Protein AF-A0AA95HSY9-F1 (afdb_monomer_lite)

Radius of gyration: 14.53 Å; chains: 1; bounding box: 32×36×43 Å

pLDDT: mean 90.53, std 13.63, range [50.28, 98.69]

Secondary structure (DSSP, 8-state):
--HHHHHHHHTS-PEEEETTEEEETTTTEEEEGGG--TTT-HHHHHHHHHHHHHTTPPEEE-SSSEEEETTEEEE-SSHHHHHHHHHHHHHHHHHHHHHHHHHHHH-

Foldseek 3Di:
DDLQVLCCCPQQVWDCPDPQWTARPVVRDIAGVVNQDQLVDVVNLVVSVVSVVVVVWDWDAPQFFWIETHPQIAGHRGDSNRSSRSSSSVVVVVVVVVVVVVVVVVD

Sequence (107 aa):
MTKTDAIARRILGWKLNRWDRWFDYEKGVFINDSEFQPEQNLLHAMLIVERLEKLGYAFSSNGGSEAAFNQFRGTGENLPEAITNAAYAIIENDSVVASATLWRKLS

Structure (mmCIF, N/CA/C/O backbone):
data_AF-A0AA95HSY9-F1
#
_entry.id   AF-A0AA95HSY9-F1
#
loop_
_atom_site.group_PDB
_atom_site.id
_atom_site.type_symbol
_atom_site.label_atom_id
_atom_site.label_alt_id
_atom_site.label_comp_id
_atom_site.label_asym_id
_atom_site.label_entity_id
_atom_site.label_seq_id
_atom_site.pdbx_PDB_ins_code
_atom_site.Cartn_x
_atom_site.Cartn_y
_atom_site.Cartn_z
_atom_site.occupancy
_atom_site.B_iso_or_equiv
_atom_site.auth_seq_id
_atom_site.auth_comp_id
_atom_site.auth_asym_id
_atom_site.auth_atom_id
_atom_site.pdbx_PDB_model_num
ATOM 1 N N . MET A 1 1 ? 13.832 -0.091 7.363 1.00 64.88 1 MET A N 1
ATOM 2 C CA . MET A 1 1 ? 12.771 -0.384 6.378 1.00 64.88 1 MET A CA 1
ATOM 3 C C . MET A 1 1 ? 11.854 0.819 6.373 1.00 64.88 1 MET A C 1
ATOM 5 O O . MET A 1 1 ? 11.410 1.208 7.446 1.00 64.88 1 MET A O 1
ATOM 9 N N . THR A 1 2 ? 11.679 1.470 5.226 1.00 90.69 2 THR A N 1
ATOM 10 C CA . THR A 1 2 ? 10.742 2.596 5.097 1.00 90.69 2 THR A CA 1
ATOM 11 C C . THR A 1 2 ? 9.305 2.073 5.089 1.00 90.69 2 THR A C 1
ATOM 13 O O . THR A 1 2 ? 9.079 0.878 4.878 1.00 90.69 2 THR A O 1
ATOM 16 N N . LYS A 1 3 ? 8.326 2.961 5.291 1.00 93.75 3 LYS A N 1
ATOM 17 C CA . LYS A 1 3 ? 6.899 2.625 5.186 1.00 93.75 3 LYS A CA 1
ATOM 18 C C . LYS A 1 3 ? 6.574 1.985 3.833 1.00 93.75 3 LYS A C 1
ATOM 20 O O . LYS A 1 3 ? 5.981 0.910 3.773 1.00 93.75 3 LYS A O 1
ATOM 25 N N . THR A 1 4 ? 7.072 2.599 2.761 1.00 95.19 4 THR A N 1
ATOM 26 C CA . THR A 1 4 ? 6.963 2.105 1.386 1.00 95.19 4 THR A CA 1
ATOM 27 C C . THR A 1 4 ? 7.534 0.696 1.222 1.00 95.19 4 THR A C 1
ATOM 29 O O . THR A 1 4 ? 6.850 -0.166 0.679 1.00 95.19 4 THR A O 1
ATOM 32 N N . ASP A 1 5 ? 8.739 0.420 1.737 1.00 94.12 5 ASP A N 1
ATOM 33 C CA . ASP A 1 5 ? 9.355 -0.916 1.649 1.00 94.12 5 ASP A CA 1
ATOM 34 C C . ASP A 1 5 ? 8.551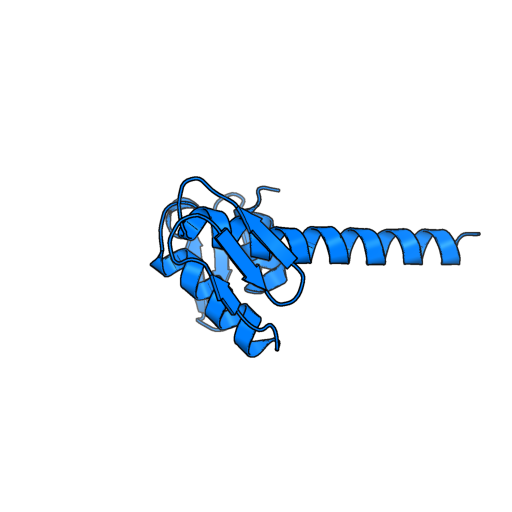 -1.970 2.430 1.00 94.12 5 ASP A C 1
ATOM 36 O O . ASP A 1 5 ? 8.354 -3.093 1.959 1.00 94.12 5 ASP A O 1
ATOM 40 N N . ALA A 1 6 ? 8.013 -1.609 3.599 1.00 94.75 6 ALA A N 1
ATOM 41 C CA . ALA A 1 6 ? 7.141 -2.500 4.360 1.00 94.75 6 ALA A CA 1
ATOM 42 C C . ALA A 1 6 ? 5.865 -2.851 3.578 1.00 94.75 6 ALA A C 1
ATOM 44 O O . ALA A 1 6 ? 5.501 -4.025 3.498 1.00 94.75 6 ALA A O 1
ATOM 45 N N . ILE A 1 7 ? 5.217 -1.857 2.967 1.00 96.69 7 ILE A N 1
ATOM 46 C CA . ILE A 1 7 ? 3.989 -2.030 2.180 1.00 96.69 7 ILE A CA 1
ATOM 47 C C . ILE A 1 7 ? 4.250 -2.852 0.917 1.00 96.69 7 ILE A C 1
ATOM 49 O O . ILE A 1 7 ? 3.540 -3.831 0.673 1.00 96.69 7 ILE A O 1
ATOM 53 N N . ALA A 1 8 ? 5.294 -2.514 0.156 1.00 95.88 8 ALA A N 1
ATOM 54 C CA . ALA A 1 8 ? 5.699 -3.250 -1.039 1.00 95.88 8 ALA A CA 1
ATOM 55 C C . ALA A 1 8 ? 5.855 -4.748 -0.744 1.00 95.88 8 ALA A C 1
ATOM 57 O O . ALA A 1 8 ? 5.375 -5.601 -1.489 1.00 95.88 8 ALA A O 1
ATOM 58 N N . A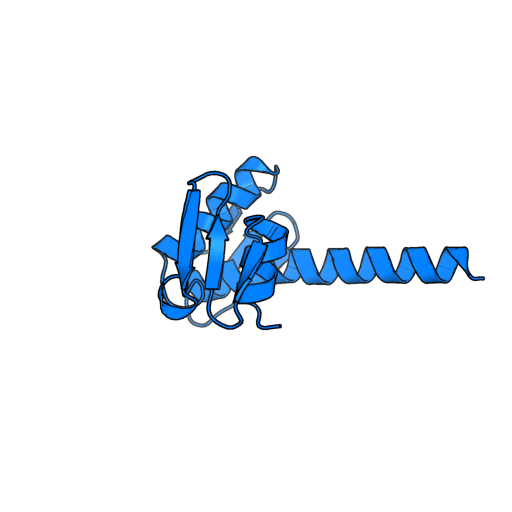RG A 1 9 ? 6.466 -5.082 0.395 1.00 94.06 9 ARG A N 1
ATOM 59 C CA . ARG A 1 9 ? 6.773 -6.471 0.743 1.00 94.06 9 ARG A CA 1
ATOM 60 C C . ARG A 1 9 ? 5.636 -7.217 1.424 1.00 94.06 9 ARG A C 1
ATOM 62 O O . ARG A 1 9 ? 5.472 -8.407 1.171 1.00 94.06 9 ARG A O 1
ATOM 69 N N . ARG A 1 10 ? 4.892 -6.566 2.320 1.00 94.81 10 ARG A N 1
ATOM 70 C CA . ARG A 1 10 ? 3.892 -7.235 3.172 1.00 94.81 10 ARG A CA 1
ATOM 71 C C . ARG A 1 10 ? 2.476 -7.171 2.618 1.00 94.81 10 ARG A C 1
ATOM 73 O O . ARG A 1 10 ? 1.713 -8.094 2.865 1.00 94.81 10 ARG A O 1
ATOM 80 N N . ILE A 1 11 ? 2.142 -6.127 1.862 1.00 95.75 11 ILE A N 1
ATOM 81 C CA . ILE A 1 11 ? 0.806 -5.953 1.277 1.00 95.75 11 ILE A CA 1
ATOM 82 C C . ILE A 1 11 ? 0.831 -6.328 -0.205 1.00 95.75 11 ILE A C 1
ATOM 84 O O . ILE A 1 11 ? 0.081 -7.205 -0.637 1.00 95.75 11 ILE A O 1
ATOM 88 N N . LEU A 1 12 ? 1.729 -5.710 -0.978 1.00 95.88 12 LEU A N 1
ATOM 89 C CA . LEU A 1 12 ? 1.830 -5.951 -2.424 1.00 95.88 12 LEU A CA 1
ATOM 90 C C . LEU A 1 12 ? 2.536 -7.276 -2.756 1.00 95.88 12 LEU A C 1
ATOM 92 O O . LEU A 1 12 ? 2.385 -7.798 -3.855 1.00 95.88 12 LEU A O 1
ATOM 96 N N . GLY A 1 13 ? 3.264 -7.860 -1.799 1.00 94.50 13 GLY A N 1
ATOM 97 C CA . GLY A 1 13 ? 3.931 -9.154 -1.964 1.00 94.50 13 GLY A CA 1
ATOM 98 C C . GLY A 1 13 ? 5.161 -9.116 -2.875 1.00 94.50 13 GLY A C 1
ATOM 99 O O . GLY A 1 13 ? 5.673 -10.168 -3.268 1.00 94.50 13 GLY A O 1
ATOM 100 N N . TRP A 1 14 ? 5.663 -7.927 -3.210 1.00 96.31 14 TRP A N 1
ATOM 101 C CA . TRP A 1 14 ? 6.880 -7.778 -3.995 1.00 96.31 14 TRP A CA 1
ATOM 102 C C . TRP A 1 14 ? 8.090 -8.215 -3.175 1.00 96.31 14 TRP A C 1
ATOM 104 O O . TRP A 1 14 ? 8.185 -7.957 -1.972 1.00 96.31 14 TRP A O 1
ATOM 114 N N . LYS A 1 15 ? 9.059 -8.874 -3.812 1.00 94.06 15 LYS A N 1
ATOM 115 C CA . LYS A 1 15 ? 10.287 -9.267 -3.107 1.00 94.06 15 LYS A CA 1
ATOM 116 C C . LYS A 1 15 ? 11.376 -8.243 -3.333 1.00 94.06 15 LYS A C 1
ATOM 118 O O . LYS A 1 15 ? 11.546 -7.742 -4.441 1.00 94.06 15 LYS A O 1
ATOM 123 N N . LEU A 1 16 ? 12.147 -7.988 -2.280 1.00 93.00 16 LEU A N 1
ATOM 124 C CA . LEU A 1 16 ? 13.370 -7.207 -2.385 1.00 93.00 16 LEU A CA 1
ATOM 125 C C . LEU A 1 16 ? 14.307 -7.893 -3.385 1.00 93.00 16 LEU A C 1
ATOM 127 O O . LEU A 1 16 ? 14.668 -9.055 -3.199 1.00 93.00 16 LEU A O 1
ATOM 131 N N . ASN A 1 17 ? 14.671 -7.176 -4.443 1.00 92.25 17 ASN A N 1
ATOM 132 C CA . ASN A 1 17 ? 15.629 -7.641 -5.437 1.00 92.25 17 ASN A CA 1
ATOM 133 C C . ASN A 1 17 ? 17.007 -7.023 -5.180 1.00 92.25 17 ASN A C 1
ATOM 135 O O . ASN A 1 17 ? 18.008 -7.735 -5.178 1.00 92.25 17 ASN A O 1
ATOM 139 N N . ARG A 1 18 ? 17.037 -5.708 -4.933 1.00 90.00 18 ARG A N 1
ATOM 140 C CA . ARG A 1 18 ? 18.211 -4.907 -4.556 1.00 90.00 18 ARG A CA 1
ATOM 141 C C . ARG A 1 18 ? 17.777 -3.793 -3.605 1.00 90.00 18 ARG A C 1
ATOM 143 O O . ARG A 1 18 ? 16.588 -3.611 -3.380 1.00 90.00 18 ARG A O 1
ATOM 150 N N . TRP A 1 19 ? 18.736 -3.061 -3.045 1.00 86.94 19 TRP A N 1
ATOM 151 C CA . TRP A 1 19 ? 18.469 -1.996 -2.071 1.00 86.94 19 TRP A CA 1
ATOM 152 C C . TRP A 1 19 ? 17.532 -0.887 -2.594 1.00 86.94 19 TRP A C 1
ATOM 154 O O . TRP A 1 19 ? 16.845 -0.276 -1.787 1.00 86.94 19 TRP A O 1
ATOM 164 N N . ASP A 1 20 ? 17.469 -0.680 -3.913 1.00 91.00 20 ASP A N 1
ATOM 165 C CA . ASP A 1 20 ? 16.675 0.336 -4.621 1.00 91.00 20 ASP A CA 1
ATOM 166 C C . ASP A 1 20 ? 15.494 -0.252 -5.414 1.00 91.00 20 ASP A C 1
ATOM 168 O O . ASP A 1 20 ? 14.932 0.417 -6.282 1.00 91.00 20 ASP A O 1
ATOM 172 N N . ARG A 1 21 ? 15.199 -1.551 -5.261 1.00 94.44 21 ARG A N 1
ATOM 173 C CA . ARG A 1 21 ? 14.373 -2.266 -6.241 1.00 94.44 21 ARG A CA 1
ATOM 174 C C . ARG A 1 21 ? 13.655 -3.478 -5.680 1.00 94.44 21 ARG A C 1
ATOM 176 O O . ARG A 1 21 ? 14.269 -4.382 -5.102 1.00 94.44 21 ARG A O 1
ATOM 183 N N . TRP A 1 22 ? 12.379 -3.581 -6.021 1.00 97.12 22 TRP A N 1
ATOM 184 C CA . TRP A 1 22 ? 11.566 -4.772 -5.808 1.00 97.12 22 TRP A CA 1
ATOM 185 C C . TRP A 1 22 ? 11.272 -5.502 -7.123 1.00 97.12 22 TRP A C 1
ATOM 187 O O . TRP A 1 22 ? 11.448 -4.962 -8.216 1.00 97.12 22 TRP A O 1
ATOM 197 N N . PHE A 1 23 ? 10.846 -6.756 -7.010 1.00 97.31 23 PHE A N 1
ATOM 198 C CA . PHE A 1 23 ? 10.333 -7.553 -8.119 1.00 97.31 23 PHE A CA 1
ATOM 199 C C . PHE A 1 23 ? 8.885 -7.962 -7.845 1.00 97.31 23 PHE A C 1
ATOM 201 O O . PHE A 1 23 ? 8.597 -8.603 -6.825 1.00 97.31 23 PHE A O 1
ATOM 208 N N . ASP A 1 24 ? 7.999 -7.593 -8.767 1.00 96.25 24 ASP A N 1
ATOM 209 C CA . ASP A 1 24 ? 6.597 -7.992 -8.793 1.00 96.25 24 ASP A CA 1
ATOM 210 C C . ASP A 1 24 ? 6.473 -9.319 -9.555 1.00 96.25 24 ASP A C 1
ATOM 212 O O . ASP A 1 24 ? 6.649 -9.371 -10.772 1.00 96.25 24 ASP A O 1
ATOM 216 N N . TYR A 1 25 ? 6.171 -10.400 -8.835 1.00 92.50 25 TYR A N 1
ATOM 217 C CA . TYR A 1 25 ? 6.016 -11.733 -9.425 1.00 92.50 25 TYR A CA 1
ATOM 218 C C . TYR A 1 25 ? 4.713 -11.908 -10.202 1.00 92.50 25 TYR A C 1
ATOM 220 O O . TYR A 1 25 ? 4.662 -12.760 -11.084 1.00 92.50 25 TYR A O 1
ATOM 228 N N . GLU A 1 26 ? 3.671 -11.140 -9.880 1.00 91.19 26 GLU A N 1
ATOM 229 C CA . GLU A 1 26 ? 2.390 -11.220 -10.584 1.00 91.19 26 GLU A CA 1
ATOM 230 C C . GLU A 1 26 ? 2.524 -10.601 -11.982 1.00 91.19 26 GLU A C 1
ATOM 232 O O . GLU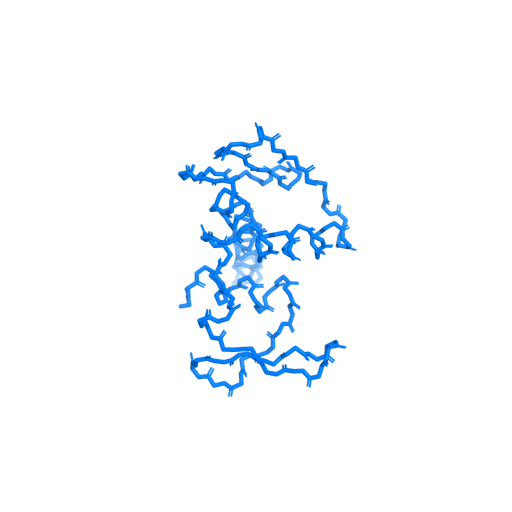 A 1 26 ? 1.945 -11.105 -12.943 1.00 91.19 26 GLU A O 1
ATOM 237 N N . LYS A 1 27 ? 3.336 -9.543 -12.108 1.00 93.19 27 LYS A N 1
ATOM 238 C CA . LYS A 1 27 ? 3.554 -8.817 -13.371 1.00 93.19 27 LYS A CA 1
ATOM 239 C C . LYS A 1 27 ? 4.864 -9.155 -14.085 1.00 93.19 27 LYS A C 1
ATOM 241 O O . LYS A 1 27 ? 5.018 -8.811 -15.252 1.00 93.19 27 LYS A O 1
ATOM 246 N N . GLY A 1 28 ? 5.811 -9.804 -13.410 1.00 95.56 28 GLY A N 1
ATOM 247 C CA . GLY A 1 28 ? 7.125 -10.134 -13.966 1.00 95.56 28 GLY A CA 1
ATOM 248 C C . GLY A 1 28 ? 8.020 -8.915 -14.213 1.00 95.56 28 GLY A C 1
ATOM 249 O O . GLY A 1 28 ? 8.850 -8.947 -15.120 1.00 95.56 28 GLY A O 1
ATOM 250 N N . VAL A 1 29 ? 7.854 -7.839 -13.436 1.00 96.62 29 VAL A N 1
ATOM 251 C CA . VAL A 1 29 ? 8.574 -6.568 -13.629 1.00 96.62 29 VAL A CA 1
ATOM 252 C C . VAL A 1 29 ? 9.390 -6.172 -12.404 1.00 96.62 29 VAL A C 1
ATOM 254 O O . VAL A 1 29 ? 9.073 -6.520 -11.265 1.00 96.62 29 VAL A O 1
ATOM 257 N N . PHE A 1 30 ? 10.455 -5.414 -12.653 1.00 96.50 30 PHE A N 1
ATOM 258 C CA . PHE A 1 30 ? 11.221 -4.743 -11.610 1.00 96.50 30 PHE A CA 1
ATOM 259 C C . PHE A 1 30 ? 10.668 -3.344 -11.378 1.00 96.50 30 PHE A C 1
ATOM 261 O O . PHE A 1 30 ? 10.332 -2.664 -12.341 1.00 96.50 30 PHE A O 1
ATOM 268 N N . ILE A 1 31 ? 10.622 -2.929 -10.116 1.00 96.44 31 ILE A N 1
ATOM 269 C CA . ILE A 1 31 ? 10.086 -1.635 -9.697 1.00 96.44 31 ILE A CA 1
ATOM 270 C C . ILE A 1 31 ? 11.149 -0.964 -8.842 1.00 96.44 31 ILE A C 1
ATOM 272 O O . ILE A 1 31 ? 11.542 -1.509 -7.806 1.00 96.44 31 ILE A O 1
ATOM 276 N N . ASN A 1 32 ? 11.660 0.170 -9.299 1.00 94.75 32 ASN A N 1
ATOM 277 C CA . ASN A 1 32 ? 12.585 0.988 -8.531 1.00 94.75 32 ASN A CA 1
ATOM 278 C C . ASN A 1 32 ? 11.838 1.761 -7.430 1.00 94.75 32 ASN A C 1
ATOM 280 O O . ASN A 1 32 ? 10.649 2.054 -7.552 1.00 94.75 32 ASN A O 1
ATOM 284 N N . ASP A 1 33 ? 12.530 2.096 -6.346 1.00 88.56 33 ASP A N 1
ATOM 285 C CA . ASP A 1 33 ? 11.965 2.873 -5.239 1.00 88.56 33 ASP A CA 1
ATOM 286 C C . ASP A 1 33 ? 11.391 4.230 -5.672 1.00 88.56 33 ASP A C 1
ATOM 288 O O . ASP A 1 33 ? 10.326 4.626 -5.198 1.00 88.56 33 ASP A O 1
ATOM 292 N N . SER A 1 34 ? 12.014 4.891 -6.646 1.00 92.69 34 SER A N 1
ATOM 293 C CA . SER A 1 34 ? 11.494 6.129 -7.231 1.00 92.69 34 SER A CA 1
ATOM 294 C C . SER A 1 34 ? 10.222 5.935 -8.069 1.00 92.69 34 SER A C 1
ATOM 296 O O . SER A 1 34 ? 9.464 6.889 -8.242 1.00 92.69 34 SER A O 1
ATOM 298 N N . GLU A 1 35 ? 9.933 4.720 -8.541 1.00 94.75 35 GLU A N 1
ATOM 299 C CA . GLU A 1 35 ? 8.738 4.406 -9.339 1.00 94.75 35 GLU A CA 1
ATOM 300 C C . GLU A 1 35 ? 7.513 4.095 -8.469 1.00 94.75 35 GLU A C 1
ATOM 302 O O . GLU A 1 35 ? 6.396 4.054 -8.978 1.00 94.75 35 GLU A O 1
ATOM 307 N N . PHE A 1 36 ? 7.687 3.918 -7.154 1.00 96.31 36 PHE A N 1
ATOM 308 C CA . PHE A 1 36 ? 6.592 3.655 -6.223 1.00 96.31 36 PHE A CA 1
ATOM 309 C C . PHE A 1 36 ? 6.645 4.586 -5.005 1.00 96.31 36 PHE A C 1
ATOM 311 O O . PHE A 1 36 ? 7.232 4.289 -3.969 1.00 96.31 36 PHE A O 1
ATOM 318 N N . GLN A 1 37 ? 5.965 5.725 -5.141 1.00 96.81 37 GLN A N 1
ATOM 319 C CA . GLN A 1 37 ? 5.867 6.787 -4.130 1.00 96.81 37 GLN A CA 1
ATOM 320 C C . GLN A 1 37 ? 4.419 6.964 -3.625 1.00 96.81 37 GLN A C 1
ATOM 322 O O . GLN A 1 37 ? 3.746 7.924 -4.011 1.00 96.81 37 GLN A O 1
ATOM 327 N N . PRO A 1 38 ? 3.887 6.036 -2.810 1.00 97.56 38 PRO A N 1
ATOM 328 C CA . PRO A 1 38 ? 2.471 6.029 -2.429 1.00 97.56 38 PRO A CA 1
ATOM 329 C C . PRO A 1 38 ? 2.069 7.185 -1.504 1.00 97.56 38 PRO A C 1
ATOM 331 O O . PRO A 1 38 ? 0.914 7.585 -1.517 1.00 97.56 38 PRO A O 1
ATOM 334 N N . GLU A 1 39 ? 3.008 7.784 -0.768 1.00 97.38 39 GLU A N 1
ATOM 335 C CA . GLU A 1 39 ? 2.721 8.953 0.083 1.00 97.38 39 GLU A CA 1
ATOM 336 C C . GLU A 1 39 ? 2.497 10.243 -0.725 1.00 97.38 39 GLU A C 1
ATOM 338 O O . GLU A 1 39 ? 1.941 11.205 -0.211 1.00 97.38 39 GLU A O 1
ATOM 343 N N . GLN A 1 40 ? 2.918 10.272 -1.993 1.00 97.06 40 GLN A N 1
ATOM 344 C CA . GLN A 1 40 ? 2.897 11.477 -2.834 1.00 97.06 40 GLN A CA 1
ATOM 345 C C . GLN A 1 40 ? 2.002 11.323 -4.066 1.00 97.06 40 GLN A C 1
ATOM 347 O O . GLN A 1 40 ? 1.514 12.307 -4.616 1.00 97.06 40 GLN A O 1
ATOM 352 N N . ASN A 1 41 ? 1.786 10.090 -4.524 1.00 97.62 41 ASN A N 1
ATOM 353 C CA . ASN A 1 41 ? 1.072 9.804 -5.758 1.00 97.62 41 ASN A CA 1
ATOM 354 C C . ASN A 1 41 ? -0.182 8.973 -5.477 1.00 97.62 41 ASN A C 1
ATOM 356 O O . ASN A 1 41 ? -0.103 7.821 -5.045 1.00 97.62 41 ASN A O 1
ATOM 360 N N . LEU A 1 42 ? -1.345 9.545 -5.795 1.00 97.44 42 LEU A N 1
ATOM 361 C CA . LEU A 1 42 ? -2.634 8.900 -5.561 1.00 97.44 42 LEU A CA 1
ATOM 362 C C . LEU A 1 42 ? -2.783 7.581 -6.323 1.00 97.44 42 LEU A C 1
ATOM 364 O O . LEU A 1 42 ? -3.303 6.628 -5.759 1.00 97.44 42 LEU A O 1
ATOM 368 N N . LEU A 1 43 ? -2.298 7.481 -7.564 1.00 97.75 43 LEU A N 1
ATOM 369 C CA . LEU A 1 43 ? -2.382 6.231 -8.328 1.00 97.75 43 LEU A CA 1
ATOM 370 C C . LEU A 1 43 ? -1.605 5.111 -7.634 1.00 97.75 43 LEU A C 1
ATOM 372 O O . LEU A 1 43 ? -2.072 3.978 -7.569 1.00 97.75 43 LEU A O 1
ATOM 376 N N . HIS A 1 44 ? -0.446 5.431 -7.060 1.00 97.75 44 HIS A N 1
ATOM 377 C CA . HIS A 1 44 ? 0.344 4.466 -6.299 1.00 97.75 44 HIS A CA 1
ATOM 378 C C . HIS A 1 44 ? -0.349 4.072 -4.993 1.00 97.75 44 HIS A C 1
ATOM 380 O O . HIS A 1 44 ? -0.383 2.891 -4.654 1.00 97.75 44 HIS A O 1
ATOM 386 N N . ALA A 1 45 ? -0.942 5.034 -4.284 1.00 98.19 45 ALA A N 1
ATOM 387 C CA . ALA A 1 45 ? -1.733 4.757 -3.089 1.00 98.19 45 ALA A CA 1
ATOM 388 C C . ALA A 1 45 ? -2.944 3.859 -3.398 1.00 98.19 45 ALA A C 1
ATOM 390 O O . ALA A 1 45 ? -3.242 2.933 -2.648 1.00 98.19 45 ALA A O 1
ATOM 391 N N . MET A 1 46 ? -3.605 4.062 -4.539 1.00 98.19 46 MET A N 1
ATOM 392 C CA . MET A 1 46 ? -4.748 3.246 -4.949 1.00 98.19 46 MET A CA 1
ATOM 393 C C . MET A 1 46 ? -4.372 1.792 -5.262 1.00 98.19 46 MET A C 1
ATOM 395 O O . MET A 1 46 ? -5.182 0.907 -5.005 1.00 98.19 46 MET A O 1
ATOM 399 N N . LEU A 1 47 ? -3.137 1.494 -5.688 1.00 97.56 47 LEU A N 1
ATOM 400 C CA . LEU A 1 47 ? -2.670 0.100 -5.800 1.00 97.56 47 LEU A CA 1
ATOM 401 C C . LEU A 1 47 ? -2.703 -0.631 -4.447 1.00 97.56 47 LEU A C 1
ATOM 403 O O . LEU A 1 47 ? -2.966 -1.833 -4.389 1.00 97.56 47 LEU A O 1
ATOM 407 N N . ILE A 1 48 ? -2.446 0.093 -3.353 1.00 98.38 48 ILE A N 1
ATOM 408 C CA . ILE A 1 48 ? -2.528 -0.443 -1.991 1.00 98.38 48 ILE A CA 1
ATOM 409 C C . ILE A 1 48 ? -3.987 -0.735 -1.640 1.00 98.38 48 ILE A C 1
ATOM 411 O O . ILE A 1 48 ? -4.278 -1.815 -1.126 1.00 98.38 48 ILE A O 1
ATOM 415 N N . VAL A 1 49 ? -4.891 0.201 -1.956 1.00 98.38 49 VAL A N 1
ATOM 416 C CA . VAL A 1 49 ? -6.339 0.038 -1.754 1.00 98.38 49 VAL A CA 1
ATOM 417 C C . VAL A 1 49 ? -6.832 -1.213 -2.473 1.00 98.38 49 VAL A C 1
ATOM 419 O O . VAL A 1 49 ? -7.338 -2.123 -1.824 1.00 98.38 49 VAL A O 1
ATOM 422 N N . GLU A 1 50 ? -6.581 -1.316 -3.779 1.00 97.88 50 GLU A N 1
ATOM 423 C CA . GLU A 1 50 ? -7.003 -2.459 -4.593 1.00 97.88 50 GLU A CA 1
ATOM 424 C C . GLU A 1 50 ? -6.482 -3.790 -4.042 1.00 97.88 50 GLU A C 1
ATOM 426 O O . GLU A 1 50 ? -7.183 -4.807 -4.058 1.00 97.88 50 GLU A O 1
ATOM 431 N N . ARG A 1 51 ? -5.233 -3.816 -3.563 1.00 97.06 51 ARG A N 1
ATOM 432 C CA . ARG A 1 51 ? -4.652 -5.031 -2.993 1.00 97.06 51 ARG A CA 1
ATOM 433 C C . ARG A 1 51 ? -5.311 -5.407 -1.671 1.00 97.06 51 ARG A C 1
ATOM 435 O O . ARG A 1 51 ? -5.622 -6.578 -1.481 1.00 97.06 51 ARG A O 1
ATOM 442 N N . LEU A 1 52 ? -5.518 -4.450 -0.771 1.00 97.75 52 LEU A N 1
ATOM 443 C CA . LEU A 1 52 ? -6.141 -4.700 0.529 1.00 97.75 52 LEU A CA 1
ATOM 444 C C . LEU A 1 52 ? -7.618 -5.086 0.393 1.00 97.75 52 LEU A C 1
ATOM 446 O O . LEU A 1 52 ? -8.071 -5.987 1.097 1.00 97.75 52 LEU A O 1
ATOM 450 N N . GLU A 1 53 ? -8.349 -4.509 -0.557 1.00 97.25 53 GLU A N 1
ATOM 451 C CA . GLU A 1 53 ? -9.725 -4.920 -0.857 1.00 97.25 53 GLU A CA 1
ATOM 452 C C . GLU A 1 53 ? -9.795 -6.368 -1.352 1.00 97.25 53 GLU A C 1
ATOM 454 O O . GLU A 1 53 ? -10.624 -7.145 -0.876 1.00 97.25 53 GLU A O 1
ATOM 459 N N . LYS A 1 54 ? -8.860 -6.791 -2.216 1.00 95.62 54 LYS A N 1
ATOM 460 C CA . LYS A 1 54 ? -8.728 -8.207 -2.619 1.00 95.62 54 LYS A CA 1
ATOM 461 C C . LYS A 1 54 ? -8.410 -9.139 -1.446 1.00 95.62 54 LYS A C 1
ATOM 463 O O . LYS A 1 54 ? -8.723 -10.325 -1.517 1.00 95.62 54 LYS A O 1
ATOM 468 N N . LEU A 1 55 ? -7.796 -8.620 -0.382 1.00 94.12 55 LEU A N 1
ATOM 469 C CA . LEU A 1 55 ? -7.524 -9.343 0.864 1.00 94.12 55 LEU A CA 1
ATOM 470 C C . LEU A 1 55 ? -8.691 -9.273 1.869 1.00 94.12 55 LEU A C 1
ATOM 472 O O . LEU A 1 55 ? -8.594 -9.860 2.944 1.00 94.12 55 LEU A O 1
ATOM 476 N N . GLY A 1 56 ? -9.794 -8.598 1.528 1.00 95.81 56 GLY A N 1
ATOM 477 C CA . GLY A 1 56 ? -11.011 -8.526 2.342 1.00 95.81 56 GLY A CA 1
ATOM 478 C C . GLY A 1 56 ? -11.097 -7.326 3.290 1.00 95.81 56 GLY A C 1
ATOM 479 O O . GLY A 1 56 ? -11.960 -7.310 4.168 1.00 95.81 56 GLY A O 1
ATOM 480 N N . TYR A 1 57 ? -10.231 -6.321 3.145 1.00 97.31 57 TYR A N 1
ATOM 481 C CA . TYR A 1 57 ? -10.364 -5.061 3.880 1.00 97.31 57 TYR A CA 1
ATOM 482 C C . TYR A 1 57 ? -11.356 -4.127 3.183 1.00 97.31 57 TYR A C 1
ATOM 484 O O . TYR A 1 57 ? -11.324 -3.990 1.966 1.00 97.31 57 TYR A O 1
ATOM 492 N N . ALA A 1 58 ? -12.199 -3.434 3.946 1.00 98.06 58 ALA A N 1
ATOM 493 C CA . ALA A 1 58 ? -13.065 -2.387 3.417 1.00 98.06 58 ALA A CA 1
ATOM 494 C C . ALA A 1 58 ? -12.367 -1.028 3.514 1.00 98.06 58 ALA A C 1
ATOM 496 O O . ALA A 1 58 ? -12.001 -0.593 4.611 1.00 98.06 58 ALA A O 1
ATOM 497 N N . PHE A 1 59 ? -12.199 -0.358 2.375 1.00 98.25 59 PHE A N 1
ATOM 498 C CA . PHE A 1 59 ? -11.634 0.984 2.315 1.00 98.25 59 PHE A CA 1
ATOM 499 C C . PHE A 1 59 ? -12.696 2.062 2.566 1.00 98.25 59 PHE A C 1
ATOM 501 O O . PHE A 1 59 ? -13.831 1.973 2.102 1.00 98.25 59 PHE A O 1
ATOM 508 N N . SER A 1 60 ? -12.315 3.116 3.284 1.00 98.25 60 SER A N 1
ATOM 509 C CA . SER A 1 60 ? -13.109 4.339 3.424 1.00 98.25 60 SER A CA 1
ATOM 510 C C . SER A 1 60 ? -12.197 5.556 3.563 1.00 98.25 60 SER A C 1
ATOM 512 O O . SER A 1 60 ? -11.080 5.441 4.067 1.00 98.25 60 SER A O 1
ATOM 514 N N . SER A 1 61 ? -12.654 6.729 3.126 1.00 97.69 61 SER A N 1
ATOM 515 C CA . SER A 1 61 ? -11.918 7.985 3.295 1.00 97.69 61 SER A CA 1
ATOM 516 C C . SER A 1 61 ? -12.865 9.175 3.420 1.00 97.69 61 SER A C 1
ATOM 518 O O . SER A 1 61 ? -14.029 9.101 3.022 1.00 97.69 61 SER A O 1
ATOM 520 N N . ASN A 1 62 ? -12.351 10.291 3.942 1.00 94.12 62 ASN A N 1
ATOM 521 C CA . ASN A 1 62 ? -13.026 11.591 3.861 1.00 94.12 62 ASN A CA 1
ATOM 522 C C . ASN A 1 62 ? -12.706 12.341 2.548 1.00 94.12 62 ASN A C 1
ATOM 524 O O . ASN A 1 62 ? -13.083 13.499 2.390 1.00 94.12 62 ASN A O 1
ATOM 528 N N . GLY A 1 63 ? -11.979 11.698 1.626 1.00 87.19 63 GLY A N 1
ATOM 529 C CA . GLY A 1 63 ? -11.529 12.261 0.353 1.00 87.19 63 GLY A CA 1
ATOM 530 C C . GLY A 1 63 ? -10.345 13.230 0.436 1.00 87.19 63 GLY A C 1
ATOM 531 O O . GLY A 1 63 ? -9.861 13.651 -0.611 1.00 87.19 63 GLY A O 1
ATOM 532 N N . GLY A 1 64 ? -9.869 13.582 1.635 1.00 93.81 64 GLY A N 1
ATOM 533 C CA . GLY A 1 64 ? -8.878 14.641 1.838 1.00 93.81 64 GLY A CA 1
ATOM 534 C C . GLY A 1 64 ? -7.619 14.177 2.558 1.00 93.81 64 GLY A C 1
ATOM 535 O O . GLY A 1 64 ? -6.565 14.085 1.946 1.00 93.81 64 GLY A O 1
ATOM 536 N N . SER A 1 65 ? -7.725 13.920 3.856 1.00 95.75 65 SER A N 1
ATOM 537 C CA . SER A 1 65 ? -6.581 13.729 4.763 1.00 95.75 65 SER A CA 1
ATOM 538 C C . SER A 1 65 ? -6.736 12.524 5.686 1.00 95.75 65 SER A C 1
ATOM 540 O O . SER A 1 65 ? -5.874 12.274 6.525 1.00 95.75 65 SER A O 1
ATOM 542 N N . GLU A 1 66 ? -7.827 11.770 5.549 1.00 97.88 66 GLU A N 1
ATOM 543 C CA . GLU A 1 66 ? -8.112 10.604 6.376 1.00 97.88 66 GLU A CA 1
ATOM 544 C C . GLU A 1 66 ? -8.533 9.424 5.513 1.00 97.88 66 GLU A C 1
ATOM 546 O O . GLU A 1 66 ? -9.361 9.551 4.606 1.00 97.88 66 GLU A O 1
ATOM 551 N N . ALA A 1 67 ? -7.996 8.258 5.848 1.00 98.38 67 ALA A N 1
ATOM 552 C CA . ALA A 1 67 ? -8.321 6.987 5.231 1.00 98.38 67 ALA A CA 1
ATOM 553 C C . ALA A 1 67 ? -8.398 5.889 6.294 1.00 98.38 67 ALA A C 1
ATOM 555 O O . ALA A 1 67 ? -7.761 5.963 7.349 1.00 98.38 67 ALA A O 1
ATOM 556 N N . ALA A 1 68 ? -9.169 4.847 6.015 1.00 98.19 68 ALA A N 1
ATOM 557 C CA . ALA A 1 68 ? -9.240 3.676 6.865 1.00 98.19 68 ALA A CA 1
ATOM 558 C C . ALA A 1 68 ? -9.435 2.391 6.062 1.00 98.19 68 ALA A C 1
ATOM 560 O O . ALA A 1 68 ? -10.127 2.376 5.045 1.00 98.19 68 ALA A O 1
ATOM 561 N N . PHE A 1 69 ? -8.866 1.312 6.590 1.00 98.19 69 PHE A N 1
ATOM 562 C CA . PHE A 1 69 ? -9.115 -0.066 6.190 1.00 98.19 69 PHE A CA 1
ATOM 563 C C . PHE A 1 69 ? -9.722 -0.801 7.385 1.00 98.19 69 PHE A C 1
ATOM 565 O O . PHE A 1 69 ? -9.018 -1.120 8.344 1.00 98.19 69 PHE A O 1
ATOM 572 N N . ASN A 1 70 ? -11.030 -1.055 7.361 1.00 96.44 70 ASN A N 1
ATOM 573 C CA . ASN A 1 70 ? -11.782 -1.525 8.532 1.00 96.44 70 ASN A CA 1
ATOM 574 C C . ASN A 1 70 ? -11.527 -0.621 9.763 1.00 96.44 70 ASN A C 1
ATOM 576 O O . ASN A 1 70 ? -11.846 0.567 9.748 1.00 96.44 70 ASN A O 1
ATOM 580 N N . GLN A 1 71 ? -10.943 -1.168 10.835 1.00 95.44 71 GLN A N 1
ATOM 581 C CA . GLN A 1 71 ? -10.582 -0.431 12.048 1.00 95.44 71 GLN A CA 1
ATOM 582 C C . GLN A 1 71 ? -9.240 0.317 11.967 1.00 95.44 71 GLN A C 1
ATOM 584 O O . GLN A 1 71 ? -8.952 1.130 12.845 1.00 95.44 71 GLN A O 1
ATOM 589 N N . PHE A 1 72 ? -8.407 0.043 10.960 1.00 97.44 72 PHE A N 1
ATOM 590 C CA . PHE A 1 72 ? -7.076 0.636 10.832 1.00 97.44 72 PHE A CA 1
ATOM 591 C C . PHE A 1 72 ? -7.184 1.995 10.160 1.00 97.44 72 PHE A C 1
ATOM 593 O O . PHE A 1 72 ? -7.605 2.082 9.010 1.00 97.44 72 PHE A O 1
ATOM 600 N N . ARG A 1 73 ? -6.828 3.057 10.882 1.00 96.88 73 ARG A N 1
ATOM 601 C CA . ARG A 1 73 ? -6.957 4.442 10.418 1.00 96.88 73 ARG A CA 1
ATOM 602 C C . ARG A 1 73 ? -5.592 5.044 10.130 1.00 96.88 73 ARG A C 1
ATOM 604 O O . ARG A 1 73 ? -4.616 4.721 10.800 1.00 96.88 73 ARG A O 1
ATOM 611 N N . GLY A 1 74 ? -5.559 5.950 9.166 1.00 97.25 74 GLY A N 1
ATOM 612 C CA . GLY A 1 74 ? -4.403 6.765 8.836 1.00 97.25 74 GLY A CA 1
ATOM 613 C C . GLY A 1 74 ? -4.829 8.187 8.516 1.00 97.25 74 GLY A C 1
ATOM 614 O O . GLY A 1 74 ? -5.856 8.414 7.876 1.00 97.25 74 GLY A O 1
ATOM 615 N N . THR A 1 75 ? -4.022 9.137 8.968 1.00 98.12 75 THR A N 1
ATOM 616 C CA . THR A 1 75 ? -4.151 10.560 8.649 1.00 98.12 75 THR A CA 1
ATOM 617 C C . THR A 1 75 ? -2.895 11.025 7.928 1.0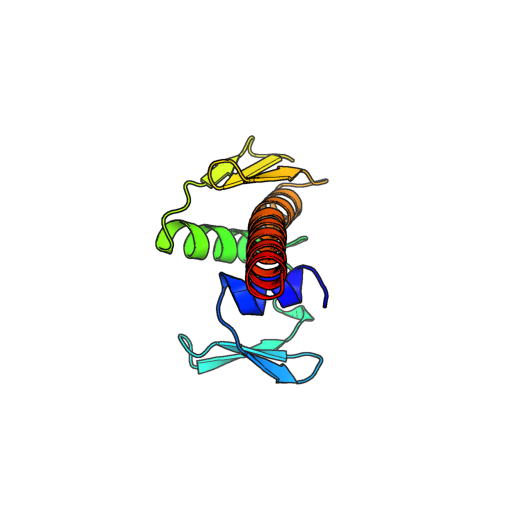0 98.12 75 THR A C 1
ATOM 619 O O . THR A 1 75 ? -1.828 10.478 8.193 1.00 98.12 75 THR A O 1
ATOM 622 N N . GLY A 1 76 ? -2.986 12.028 7.064 1.00 97.00 76 GLY A N 1
ATOM 623 C CA . GLY A 1 76 ? -1.836 12.623 6.379 1.00 97.00 76 GLY A CA 1
ATOM 624 C C . GLY A 1 76 ? -2.144 14.031 5.880 1.00 97.00 76 GLY A C 1
ATOM 625 O O . GLY A 1 76 ? -3.273 14.503 6.009 1.00 97.00 76 GLY A O 1
ATOM 626 N N . GLU A 1 77 ? -1.161 14.703 5.293 1.00 97.19 77 GLU A N 1
ATOM 627 C CA . GLU A 1 77 ? -1.348 16.015 4.660 1.00 97.19 77 GLU A CA 1
ATOM 628 C C . GLU A 1 77 ? -2.265 15.932 3.433 1.00 97.19 77 GLU A C 1
ATOM 630 O O . GLU A 1 77 ? -2.916 16.905 3.053 1.00 97.19 77 GLU A O 1
ATOM 635 N N . ASN A 1 78 ? -2.330 14.753 2.814 1.00 97.75 78 ASN A N 1
ATOM 636 C CA . ASN A 1 78 ? -3.155 14.455 1.655 1.00 97.75 78 ASN A CA 1
ATOM 637 C C . ASN A 1 78 ? -3.635 12.992 1.672 1.00 97.75 78 ASN A C 1
ATOM 639 O O . ASN A 1 78 ? -3.214 12.173 2.493 1.00 97.75 78 ASN A O 1
ATOM 643 N N . LEU A 1 79 ? -4.529 12.664 0.741 1.00 98.31 79 LEU A N 1
ATOM 644 C CA . LEU A 1 79 ? -5.156 11.350 0.655 1.00 98.31 79 LEU A CA 1
ATOM 645 C C . LEU A 1 79 ? -4.147 10.218 0.370 1.00 98.31 79 LEU A C 1
ATOM 647 O O . LEU A 1 79 ? -4.236 9.197 1.052 1.00 98.31 79 LEU A O 1
ATOM 651 N N . PRO A 1 80 ? -3.189 10.354 -0.574 1.00 98.44 80 PRO A N 1
ATOM 652 C CA . PRO A 1 80 ? -2.131 9.358 -0.771 1.00 98.44 80 PRO A CA 1
ATOM 653 C C . PRO A 1 80 ? -1.380 8.997 0.519 1.00 98.44 80 PRO A C 1
ATOM 655 O O . PRO A 1 80 ? -1.227 7.818 0.861 1.00 98.44 80 PRO A O 1
ATOM 658 N N . GLU A 1 81 ? -0.969 10.007 1.282 1.00 98.50 81 GLU A N 1
ATOM 659 C CA . GLU A 1 81 ? -0.293 9.809 2.558 1.00 98.50 81 GLU A CA 1
ATOM 660 C C . GLU A 1 81 ? -1.212 9.135 3.583 1.00 98.50 81 GLU A C 1
ATOM 662 O O . GLU A 1 81 ? -0.818 8.152 4.212 1.00 98.50 81 GLU A O 1
ATOM 667 N N . ALA A 1 82 ? -2.464 9.586 3.702 1.00 98.56 82 ALA A N 1
ATOM 668 C CA . ALA A 1 82 ? -3.440 9.001 4.618 1.00 98.56 82 ALA A CA 1
ATOM 669 C C . ALA A 1 82 ? -3.691 7.510 4.326 1.00 98.56 82 ALA A C 1
ATOM 671 O O . ALA A 1 82 ? -3.696 6.693 5.249 1.00 98.56 82 ALA A O 1
ATOM 672 N N . ILE A 1 83 ? -3.838 7.137 3.049 1.00 98.69 83 ILE A N 1
ATOM 673 C CA . ILE A 1 83 ? -3.969 5.741 2.601 1.00 98.69 83 ILE A CA 1
ATOM 674 C C . ILE A 1 83 ? -2.736 4.936 3.011 1.00 98.69 83 ILE A C 1
ATOM 676 O O . ILE A 1 83 ? -2.859 3.853 3.588 1.00 98.69 83 ILE A O 1
ATOM 680 N N . THR A 1 84 ? -1.547 5.470 2.735 1.00 98.44 84 THR A N 1
ATOM 681 C CA . THR A 1 84 ? -0.280 4.798 3.044 1.00 98.44 84 THR A CA 1
ATOM 682 C C . THR A 1 84 ? -0.126 4.590 4.553 1.00 98.44 84 THR A C 1
ATOM 684 O O . THR A 1 84 ? 0.265 3.510 4.997 1.00 98.44 84 THR A O 1
ATOM 687 N N . ASN A 1 85 ? -0.504 5.586 5.356 1.00 98.38 85 ASN A N 1
ATOM 688 C CA . ASN A 1 85 ? -0.477 5.525 6.816 1.00 98.38 85 ASN A CA 1
ATOM 689 C C . ASN A 1 85 ? -1.474 4.492 7.357 1.00 98.38 85 ASN A C 1
ATOM 691 O O . ASN A 1 85 ? -1.110 3.686 8.213 1.00 98.38 85 ASN A O 1
ATOM 695 N N . ALA A 1 86 ? -2.693 4.445 6.814 1.00 98.19 86 ALA A N 1
ATOM 696 C CA . ALA A 1 86 ? -3.706 3.467 7.210 1.00 98.19 86 ALA A CA 1
ATOM 697 C C . ALA A 1 86 ? -3.262 2.031 6.891 1.00 98.19 86 ALA A C 1
ATOM 699 O O . ALA A 1 86 ? -3.407 1.131 7.716 1.00 98.19 86 ALA A O 1
ATOM 700 N N . ALA A 1 87 ? -2.674 1.819 5.712 1.00 98.12 87 ALA A N 1
ATOM 701 C CA . ALA A 1 87 ? -2.131 0.528 5.307 1.00 98.12 87 ALA A CA 1
ATOM 702 C C . ALA A 1 87 ? -0.953 0.094 6.190 1.00 98.12 87 ALA A C 1
ATOM 704 O O . ALA A 1 87 ? -0.840 -1.074 6.561 1.00 98.12 87 ALA A O 1
ATOM 705 N N . TYR A 1 88 ? -0.084 1.030 6.570 1.00 97.69 88 TYR A N 1
ATOM 706 C CA . TYR A 1 88 ? 1.028 0.732 7.464 1.00 97.69 88 TYR A CA 1
ATOM 707 C C . TYR A 1 88 ? 0.569 0.367 8.881 1.00 97.69 88 TYR A C 1
ATOM 709 O O . TYR A 1 88 ? 1.136 -0.547 9.476 1.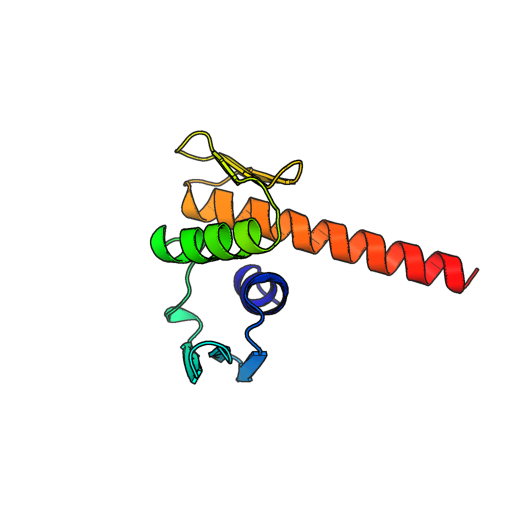00 97.69 88 TYR A O 1
ATOM 717 N N . ALA A 1 89 ? -0.507 0.977 9.385 1.00 97.00 89 ALA A N 1
ATOM 718 C CA . ALA A 1 89 ? -1.084 0.622 10.683 1.00 97.00 89 ALA A CA 1
ATOM 719 C C . ALA A 1 89 ? -1.528 -0.857 10.759 1.00 97.00 89 ALA A C 1
ATOM 721 O O . ALA A 1 89 ? -1.427 -1.479 11.817 1.00 97.00 89 ALA A O 1
ATOM 722 N N . ILE A 1 90 ? -1.959 -1.451 9.636 1.00 95.75 90 ILE A N 1
ATOM 723 C CA . ILE A 1 90 ? -2.245 -2.896 9.538 1.00 95.75 90 ILE A CA 1
ATOM 724 C C . ILE A 1 90 ? -0.973 -3.701 9.823 1.00 95.75 90 ILE A C 1
ATOM 726 O O . ILE A 1 90 ? -0.966 -4.608 10.653 1.00 95.75 90 ILE A O 1
ATOM 730 N N . ILE A 1 91 ? 0.124 -3.330 9.156 1.00 94.31 91 ILE A N 1
ATOM 731 C CA . ILE A 1 91 ? 1.423 -3.996 9.272 1.00 94.31 91 ILE A CA 1
ATOM 732 C C . ILE A 1 91 ? 1.972 -3.896 10.700 1.00 94.31 91 ILE A C 1
ATOM 734 O O . ILE A 1 91 ? 2.524 -4.871 11.221 1.00 94.31 91 ILE A O 1
ATOM 738 N N . GLU A 1 92 ? 1.859 -2.722 11.321 1.00 91.44 92 GLU A N 1
ATOM 739 C CA . GLU A 1 92 ? 2.297 -2.512 12.699 1.00 91.44 92 GLU A CA 1
ATOM 740 C C . GLU A 1 92 ? 1.503 -3.394 13.659 1.00 91.44 92 GLU A C 1
ATOM 742 O O . GLU A 1 92 ? 2.101 -4.111 14.463 1.00 91.44 92 GLU A O 1
ATOM 747 N N . ASN A 1 93 ? 0.179 -3.444 13.518 1.00 88.69 93 ASN A N 1
ATOM 748 C CA . ASN A 1 93 ? -0.651 -4.292 14.362 1.00 88.69 93 ASN A CA 1
ATOM 749 C C . ASN A 1 93 ? -0.336 -5.790 14.192 1.00 88.69 93 ASN A C 1
ATOM 751 O O . ASN A 1 93 ? -0.173 -6.495 15.188 1.00 88.69 93 ASN A O 1
ATOM 755 N N . ASP A 1 94 ? -0.163 -6.277 12.962 1.00 77.00 94 ASP A N 1
ATOM 756 C CA . ASP A 1 94 ? 0.231 -7.672 12.715 1.00 77.00 94 ASP A CA 1
ATOM 757 C C . ASP A 1 94 ? 1.579 -8.010 13.364 1.00 77.00 94 ASP A C 1
ATOM 759 O O . ASP A 1 94 ? 1.760 -9.089 13.938 1.00 77.00 94 ASP A O 1
ATOM 763 N N . SER A 1 95 ? 2.534 -7.077 13.329 1.00 68.56 95 SER A N 1
ATOM 764 C CA . SER A 1 95 ? 3.839 -7.266 13.968 1.00 68.56 95 SER A CA 1
ATOM 765 C C . SER A 1 95 ? 3.746 -7.337 15.500 1.00 68.56 95 SER A C 1
ATOM 767 O O . SER A 1 95 ? 4.423 -8.158 16.133 1.00 68.56 95 SER A O 1
ATOM 769 N N . VAL A 1 96 ? 2.852 -6.548 16.101 1.00 62.78 96 VAL A N 1
ATOM 770 C CA . VAL A 1 96 ? 2.554 -6.592 17.539 1.00 62.78 96 VAL A CA 1
ATOM 771 C C . VAL A 1 96 ? 1.912 -7.931 17.910 1.00 62.78 96 VAL A C 1
ATOM 773 O O . VAL A 1 96 ? 2.354 -8.581 18.857 1.00 62.78 96 VAL A O 1
ATOM 776 N N . VAL A 1 97 ? 0.947 -8.417 17.126 1.00 61.84 97 VAL A N 1
ATOM 777 C CA . VAL A 1 97 ? 0.312 -9.728 17.354 1.00 61.84 97 VAL A CA 1
ATOM 778 C C . VAL A 1 97 ? 1.324 -10.875 17.238 1.00 61.84 97 VAL A C 1
ATOM 780 O O . VAL A 1 97 ? 1.345 -11.777 18.086 1.00 61.84 97 VAL A O 1
ATOM 783 N N . ALA A 1 98 ? 2.197 -10.844 16.227 1.00 55.16 98 ALA A N 1
ATOM 784 C CA . ALA A 1 98 ? 3.230 -11.860 16.034 1.00 55.16 98 ALA A CA 1
ATOM 785 C C . ALA A 1 98 ? 4.215 -11.910 17.215 1.00 55.16 98 ALA A C 1
ATOM 787 O O . ALA A 1 98 ? 4.505 -12.990 17.733 1.00 55.16 98 ALA A O 1
ATOM 788 N N . SER A 1 99 ? 4.687 -10.751 17.686 1.00 53.06 99 SER A N 1
ATOM 789 C CA . SER A 1 99 ? 5.619 -10.670 18.818 1.00 53.06 99 SER A CA 1
ATOM 790 C C . SER A 1 99 ? 4.986 -11.107 20.145 1.00 53.06 99 SER A C 1
ATOM 792 O O . SER A 1 99 ? 5.575 -11.922 20.855 1.00 53.06 99 SER A O 1
ATOM 794 N N . ALA A 1 100 ? 3.761 -10.670 20.456 1.00 50.50 100 ALA A N 1
ATOM 795 C CA . ALA A 1 100 ? 3.038 -11.095 21.659 1.00 50.50 100 ALA A CA 1
ATOM 796 C C . ALA A 1 100 ? 2.806 -12.618 21.690 1.00 50.50 100 ALA A C 1
ATOM 798 O O . ALA A 1 100 ? 2.916 -13.263 22.735 1.00 50.50 100 ALA A O 1
ATOM 799 N N . THR A 1 101 ? 2.538 -13.215 20.526 1.00 56.81 101 THR A N 1
ATOM 800 C CA . THR A 1 101 ? 2.365 -14.667 20.391 1.00 56.81 101 THR A CA 1
ATOM 801 C C . THR A 1 101 ? 3.667 -15.432 20.634 1.00 56.81 101 THR A C 1
ATOM 803 O O . THR A 1 101 ? 3.624 -16.516 21.217 1.00 56.81 101 THR A O 1
ATOM 806 N N . LEU A 1 102 ? 4.815 -14.887 20.215 1.00 52.94 102 LEU A N 1
ATOM 807 C CA . LEU A 1 102 ? 6.129 -15.485 20.469 1.00 52.94 102 LEU A CA 1
ATOM 808 C C . LEU A 1 102 ? 6.480 -15.473 21.960 1.00 52.94 102 LEU A C 1
ATOM 810 O O . LEU A 1 102 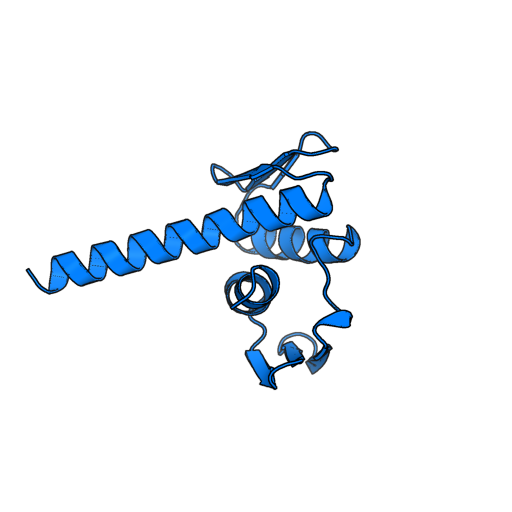? 6.871 -16.511 22.485 1.00 52.94 102 LEU A O 1
ATOM 814 N N . TRP A 1 103 ? 6.272 -14.353 22.658 1.00 50.28 103 TRP A N 1
ATOM 815 C CA . TRP A 1 103 ? 6.546 -14.262 24.098 1.00 50.28 103 TRP A CA 1
ATOM 816 C C . TRP A 1 103 ? 5.716 -15.250 24.920 1.00 50.28 103 TRP A C 1
ATOM 818 O O . TRP A 1 103 ? 6.261 -15.924 25.786 1.00 50.28 103 TRP A O 1
ATOM 828 N N . ARG A 1 104 ? 4.432 -15.427 24.584 1.00 52.62 104 ARG A N 1
ATOM 829 C CA . ARG A 1 104 ? 3.553 -16.408 25.245 1.00 52.62 104 ARG A CA 1
ATOM 830 C C . ARG A 1 104 ? 3.981 -17.868 25.036 1.00 52.62 104 ARG A C 1
ATOM 832 O O . ARG A 1 104 ? 3.593 -18.722 25.818 1.00 52.62 104 ARG A O 1
ATOM 839 N N . LYS A 1 105 ? 4.723 -18.184 23.969 1.00 56.25 105 LYS A N 1
ATOM 840 C CA . LYS A 1 105 ? 5.260 -19.540 23.736 1.00 56.25 105 LYS A CA 1
ATOM 841 C C . LYS A 1 105 ? 6.585 -19.796 24.461 1.00 56.25 105 LYS A C 1
ATOM 843 O O . LYS A 1 105 ? 7.009 -20.945 24.520 1.00 56.25 105 LYS A O 1
ATOM 848 N N . LEU A 1 106 ? 7.249 -18.742 24.934 1.00 56.75 106 LEU A N 1
ATOM 849 C CA . LEU A 1 106 ? 8.544 -18.807 25.616 1.00 56.75 106 LEU A CA 1
ATOM 850 C C . LEU A 1 106 ? 8.426 -18.695 27.148 1.00 56.75 106 LEU A C 1
ATOM 852 O O . LEU A 1 106 ? 9.418 -18.938 27.831 1.00 56.75 106 LEU A O 1
ATOM 856 N N . SER A 1 107 ? 7.250 -18.324 27.667 1.00 51.19 107 SER A N 1
ATOM 857 C CA . SER A 1 107 ? 6.882 -18.331 29.094 1.00 51.19 107 SER A CA 1
ATOM 858 C C . SER A 1 107 ? 6.262 -19.657 29.514 1.00 51.19 107 SER A C 1
ATOM 860 O O . SER A 1 107 ? 6.595 -20.135 30.616 1.00 51.19 107 SER A O 1
#